Protein AF-A0A5C6MBE2-F1 (afdb_monomer_lite)

Sequence (149 aa):
MLSLDLDFQGAISGGGPDAGETFELPTHETDAELETGLETGSETAASSSEGHAPMNDALGSQEQWRTFARVAVPLVLVFAMQFALTMLGGIVLSHRLFGPIERIEIFVNELLHGRPKRKLSLREGDRFMQLATSLNTLAARLESQERNP

Organism: NCBI:txid1653850

Structure (mmCIF, N/CA/C/O backbone):
data_AF-A0A5C6MBE2-F1
#
_entry.id   AF-A0A5C6MBE2-F1
#
loop_
_atom_site.group_PDB
_atom_site.id
_atom_site.type_symbol
_atom_site.label_atom_id
_atom_site.label_alt_id
_atom_site.label_comp_id
_atom_site.label_asym_id
_atom_site.label_entity_id
_atom_site.label_seq_id
_atom_site.pdbx_PDB_ins_code
_atom_site.Cartn_x
_atom_site.Cartn_y
_atom_site.Cartn_z
_atom_site.occupancy
_atom_site.B_iso_or_equiv
_atom_site.auth_seq_id
_atom_site.auth_comp_id
_atom_site.auth_asym_id
_atom_site.auth_atom_id
_atom_site.pdbx_PDB_model_num
ATOM 1 N N . MET A 1 1 ? -0.488 25.272 -4.382 1.00 50.28 1 MET A N 1
ATOM 2 C CA . MET A 1 1 ? 0.925 24.922 -4.133 1.00 50.28 1 MET A CA 1
ATOM 3 C C . MET A 1 1 ? 1.045 24.598 -2.657 1.00 50.28 1 MET A C 1
ATOM 5 O O . MET A 1 1 ? 1.127 25.509 -1.849 1.00 50.28 1 MET A O 1
ATOM 9 N N . LEU A 1 2 ? 0.881 23.321 -2.313 1.00 51.66 2 LEU A N 1
ATOM 10 C CA . LEU A 1 2 ? 1.000 22.805 -0.951 1.00 51.66 2 LEU A CA 1
ATOM 11 C C . LEU A 1 2 ? 2.384 22.164 -0.851 1.00 51.66 2 LEU A C 1
ATOM 13 O O . LEU A 1 2 ? 2.625 21.147 -1.496 1.00 51.66 2 LEU A O 1
ATOM 17 N N . SER A 1 3 ? 3.288 22.801 -0.112 1.00 57.81 3 SER A N 1
ATOM 18 C CA . SER A 1 3 ? 4.574 22.217 0.260 1.00 57.81 3 SER A CA 1
ATOM 19 C C . SER A 1 3 ? 4.327 21.249 1.414 1.00 57.81 3 SER A C 1
ATOM 21 O O . SER A 1 3 ? 3.936 21.668 2.500 1.00 57.81 3 SER A O 1
ATOM 23 N N . LEU A 1 4 ? 4.482 19.954 1.153 1.00 52.47 4 LEU A N 1
ATOM 24 C CA . LEU A 1 4 ? 4.535 18.917 2.179 1.00 52.47 4 LEU A CA 1
ATOM 25 C C . LEU A 1 4 ? 6.004 18.741 2.574 1.00 52.47 4 LEU A C 1
ATOM 27 O O . LEU A 1 4 ? 6.742 18.022 1.905 1.00 52.47 4 LEU A O 1
ATOM 31 N N . ASP A 1 5 ? 6.411 19.424 3.643 1.00 58.75 5 ASP A N 1
ATOM 32 C CA . ASP A 1 5 ? 7.596 19.063 4.421 1.00 58.75 5 ASP A CA 1
ATOM 33 C C . ASP A 1 5 ? 7.270 17.779 5.194 1.00 58.75 5 ASP A C 1
ATOM 35 O O . ASP A 1 5 ? 6.527 17.788 6.176 1.00 58.75 5 ASP A O 1
ATOM 39 N N . LEU A 1 6 ? 7.772 16.648 4.701 1.00 53.06 6 LEU A N 1
ATOM 40 C CA . LEU A 1 6 ? 7.785 15.383 5.430 1.00 53.06 6 LEU A CA 1
ATOM 41 C C . LEU A 1 6 ? 9.168 15.224 6.055 1.00 53.06 6 LEU A C 1
ATOM 43 O O . LEU A 1 6 ? 10.077 14.642 5.466 1.00 53.06 6 LEU A O 1
ATOM 47 N N . ASP A 1 7 ? 9.299 15.764 7.262 1.00 57.44 7 ASP A N 1
ATOM 48 C CA . ASP A 1 7 ? 10.461 15.589 8.125 1.00 57.44 7 ASP A CA 1
ATOM 49 C C . ASP A 1 7 ? 10.410 14.174 8.731 1.00 57.44 7 ASP A C 1
ATOM 51 O O . ASP A 1 7 ? 9.856 13.926 9.802 1.00 57.44 7 ASP A O 1
ATOM 55 N N . PHE A 1 8 ? 10.904 13.192 7.973 1.00 54.66 8 PHE A N 1
ATOM 56 C CA . PHE A 1 8 ? 10.987 11.793 8.397 1.00 54.66 8 PHE A CA 1
ATOM 57 C C . PHE A 1 8 ? 12.302 11.563 9.152 1.00 54.66 8 PHE A C 1
ATOM 59 O O . PHE A 1 8 ? 13.194 10.843 8.701 1.00 54.66 8 PHE A O 1
ATOM 66 N N . GLN A 1 9 ? 12.439 12.220 10.302 1.00 54.88 9 GLN A N 1
ATOM 67 C CA . GLN A 1 9 ? 13.564 12.041 11.213 1.00 54.88 9 GLN A CA 1
ATOM 68 C C . GLN A 1 9 ? 13.097 11.320 12.482 1.00 54.88 9 GLN A C 1
ATOM 70 O O . GLN A 1 9 ? 12.493 11.907 13.372 1.00 54.88 9 GLN A O 1
ATOM 75 N N . GLY A 1 10 ? 13.426 10.028 12.565 1.00 56.25 10 GLY A N 1
ATOM 76 C CA . GLY A 1 10 ? 13.541 9.313 13.836 1.00 56.25 10 GLY A CA 1
ATOM 77 C C . GLY A 1 10 ? 12.473 8.259 14.118 1.00 56.25 10 GLY A C 1
ATOM 78 O O . GLY A 1 10 ? 11.432 8.571 14.677 1.00 56.25 10 GLY A O 1
ATOM 79 N N . ALA A 1 11 ? 12.793 6.994 13.819 1.00 52.06 11 ALA A N 1
ATOM 80 C CA . ALA A 1 11 ? 12.596 5.850 14.724 1.00 52.06 11 ALA A CA 1
ATOM 81 C C . ALA A 1 11 ? 12.967 4.530 14.019 1.00 52.06 11 ALA A C 1
ATOM 83 O O . ALA A 1 11 ? 12.105 3.731 13.669 1.00 52.06 11 ALA A O 1
ATOM 84 N N . ILE A 1 12 ? 14.265 4.270 13.840 1.00 55.41 12 ILE A N 1
ATOM 85 C CA . ILE A 1 12 ? 14.759 2.887 13.786 1.00 55.41 12 ILE A CA 1
ATOM 86 C C . ILE A 1 12 ? 15.786 2.768 14.906 1.00 55.41 12 ILE A C 1
ATOM 88 O O . ILE A 1 12 ? 16.975 3.005 14.725 1.00 55.41 12 ILE A O 1
ATOM 92 N N . SER A 1 13 ? 15.274 2.494 16.104 1.00 56.88 13 SER A N 1
ATOM 93 C CA . SER A 1 13 ? 16.063 2.130 17.273 1.00 56.88 13 SER A CA 1
ATOM 94 C C . SER A 1 13 ? 15.687 0.707 17.663 1.00 56.88 13 SER A C 1
ATOM 96 O O . SER A 1 13 ? 14.527 0.441 17.965 1.00 56.88 13 SER A O 1
ATOM 98 N N . GLY A 1 14 ? 16.683 -0.180 17.660 1.00 57.28 14 GLY A N 1
ATOM 99 C CA . GLY A 1 14 ? 16.691 -1.393 18.478 1.00 57.28 14 GLY A CA 1
ATOM 100 C C . GLY A 1 14 ? 16.126 -2.657 17.833 1.00 57.28 14 GLY A C 1
ATOM 101 O O . GLY A 1 14 ? 14.964 -2.995 18.023 1.00 57.28 14 GLY A O 1
ATOM 102 N N . GLY A 1 15 ? 16.994 -3.418 17.169 1.00 54.09 15 GLY A N 1
ATOM 103 C CA . GLY A 1 15 ? 16.727 -4.800 16.771 1.00 54.09 15 GLY A CA 1
ATOM 104 C C . GLY A 1 15 ? 17.963 -5.410 16.126 1.00 54.09 15 GLY A C 1
ATOM 105 O O . GLY A 1 15 ? 18.048 -5.469 14.905 1.00 54.09 15 GLY A O 1
ATOM 106 N N . GLY A 1 16 ? 18.960 -5.750 16.946 1.00 54.81 16 GLY A N 1
ATOM 107 C CA . GLY A 1 16 ? 20.219 -6.328 16.481 1.00 54.81 16 GLY A CA 1
ATOM 108 C C . GLY A 1 16 ? 20.004 -7.681 15.793 1.00 54.81 16 GLY A C 1
ATOM 109 O O . GLY A 1 16 ? 19.248 -8.498 16.318 1.00 54.81 16 GLY A O 1
ATOM 110 N N . PRO A 1 17 ? 20.647 -7.938 14.643 1.00 56.16 17 PRO A N 1
ATOM 111 C CA . PRO A 1 17 ? 20.758 -9.286 14.123 1.00 56.16 17 PRO A CA 1
ATOM 112 C C . PRO A 1 17 ? 21.798 -10.060 14.937 1.00 56.16 17 PRO A C 1
ATOM 114 O O . PRO A 1 17 ? 22.925 -9.600 15.140 1.00 56.16 17 PRO A O 1
ATOM 117 N N . ASP A 1 18 ? 21.366 -11.225 15.412 1.00 56.31 18 ASP A N 1
ATOM 118 C CA . ASP A 1 18 ? 22.197 -12.270 15.989 1.00 56.31 18 ASP A CA 1
ATOM 119 C C . ASP A 1 18 ? 23.460 -12.497 15.156 1.00 56.31 18 ASP A C 1
ATOM 121 O O . ASP A 1 18 ? 23.437 -12.624 13.930 1.00 56.31 18 ASP A O 1
ATOM 125 N N . ALA A 1 19 ? 24.575 -12.548 15.872 1.00 58.78 19 ALA A N 1
ATOM 126 C CA . ALA A 1 19 ? 25.858 -12.958 15.354 1.00 58.78 19 ALA A CA 1
ATOM 127 C C . ALA A 1 19 ? 25.804 -14.440 14.968 1.00 58.78 19 ALA A C 1
ATOM 129 O O . ALA A 1 19 ? 25.499 -15.281 15.812 1.00 58.78 19 ALA A O 1
ATOM 130 N N . GLY A 1 20 ? 26.182 -14.768 13.730 1.00 59.50 20 GLY A N 1
ATOM 131 C CA . GLY A 1 20 ? 26.598 -16.135 13.423 1.00 59.50 20 GLY A CA 1
ATOM 132 C C . GLY A 1 20 ? 26.279 -16.682 12.041 1.00 59.50 20 GLY A C 1
ATOM 133 O O . GLY A 1 20 ? 25.941 -17.852 11.955 1.00 59.50 20 GLY A O 1
ATOM 134 N N . GLU A 1 21 ? 26.446 -15.914 10.965 1.00 53.91 21 GLU A N 1
ATOM 135 C CA . GLU A 1 21 ? 26.734 -16.525 9.663 1.00 53.91 21 GLU A CA 1
ATOM 136 C C . GLU A 1 21 ? 28.031 -15.928 9.118 1.00 53.91 21 GLU A C 1
ATOM 138 O O . GLU A 1 21 ? 28.107 -14.781 8.678 1.00 53.91 21 GLU A O 1
ATOM 143 N N . THR A 1 22 ? 29.097 -16.714 9.246 1.00 61.69 22 THR A N 1
ATOM 144 C CA . THR A 1 22 ? 30.402 -16.475 8.636 1.00 61.69 22 THR A CA 1
ATOM 145 C C . THR A 1 22 ? 30.242 -16.516 7.121 1.00 61.69 22 THR A C 1
ATOM 147 O O . THR A 1 22 ? 30.188 -17.584 6.518 1.00 61.69 22 THR A O 1
ATOM 150 N N . PHE A 1 23 ? 30.132 -15.338 6.514 1.00 63.78 23 PHE A N 1
ATOM 151 C CA . PHE A 1 23 ? 30.203 -15.162 5.072 1.00 63.78 23 PHE A CA 1
ATOM 152 C C . PHE A 1 23 ? 31.663 -15.339 4.636 1.00 63.78 23 PHE A C 1
ATOM 154 O O . PHE A 1 23 ? 32.487 -14.438 4.803 1.00 63.78 23 PHE A O 1
ATOM 161 N N . GLU A 1 24 ? 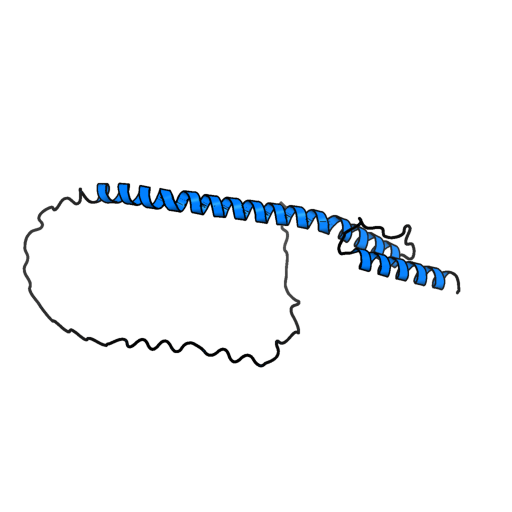31.999 -16.526 4.132 1.00 56.84 24 GLU A N 1
ATOM 162 C CA . GLU A 1 24 ? 33.280 -16.778 3.475 1.00 56.84 24 GLU A CA 1
ATOM 163 C C . GLU A 1 24 ? 33.325 -15.996 2.157 1.00 56.84 24 GLU A C 1
ATOM 165 O O . GLU A 1 24 ? 32.568 -16.247 1.219 1.00 56.84 24 GLU A O 1
ATOM 170 N N . LEU A 1 25 ? 34.206 -14.997 2.113 1.00 66.31 25 LEU A N 1
ATOM 171 C CA . LEU A 1 25 ? 34.506 -14.235 0.909 1.00 66.31 25 LEU A CA 1
ATOM 172 C C . LEU A 1 25 ? 35.201 -15.147 -0.116 1.00 66.31 25 LEU A C 1
ATOM 174 O O . LEU A 1 25 ? 36.182 -15.802 0.239 1.00 66.31 25 LEU A O 1
ATOM 178 N N . PRO A 1 26 ? 34.781 -15.152 -1.394 1.00 62.50 26 PRO A N 1
ATOM 179 C CA . PRO A 1 26 ? 35.577 -15.753 -2.451 1.00 62.50 26 PRO A CA 1
ATOM 180 C C . PRO A 1 26 ? 36.865 -14.940 -2.627 1.00 62.50 26 PRO A C 1
ATOM 182 O O . PRO A 1 26 ? 36.852 -13.809 -3.116 1.00 62.50 26 PRO A O 1
ATOM 185 N N . THR A 1 27 ? 37.988 -15.524 -2.215 1.00 59.06 27 THR A N 1
ATOM 186 C CA . THR A 1 27 ? 39.337 -15.063 -2.547 1.00 59.06 27 THR A CA 1
ATOM 187 C C . THR A 1 27 ? 39.567 -15.300 -4.034 1.00 59.06 27 THR A C 1
ATOM 189 O O . THR A 1 27 ? 40.031 -16.363 -4.441 1.00 59.06 27 THR A O 1
ATOM 192 N N . HIS A 1 28 ? 39.188 -14.329 -4.862 1.00 56.66 28 HIS A N 1
ATOM 193 C CA . HIS A 1 28 ? 39.591 -14.328 -6.260 1.00 56.66 28 HIS A CA 1
ATOM 194 C C . HIS A 1 28 ? 41.032 -13.816 -6.329 1.00 56.66 28 HIS A C 1
ATOM 196 O O . HIS A 1 28 ? 41.291 -12.614 -6.321 1.00 56.66 28 HIS A O 1
ATOM 202 N N . GLU A 1 29 ? 41.961 -14.766 -6.335 1.00 54.31 29 GLU A N 1
ATOM 203 C CA . GLU A 1 29 ? 43.320 -14.607 -6.842 1.00 54.31 29 GLU A CA 1
ATOM 204 C C . GLU A 1 29 ? 43.209 -14.027 -8.261 1.00 54.31 29 GLU A C 1
ATOM 206 O O . GLU A 1 29 ? 42.666 -14.647 -9.177 1.00 54.31 29 GLU A O 1
ATOM 211 N N . THR A 1 30 ? 43.614 -12.774 -8.429 1.00 59.84 30 THR A N 1
ATOM 212 C CA . THR A 1 30 ? 43.946 -12.221 -9.740 1.00 59.84 30 THR A CA 1
ATOM 213 C C . THR A 1 30 ? 45.422 -11.904 -9.702 1.00 59.84 30 THR A C 1
ATOM 215 O O . THR A 1 30 ? 45.827 -10.849 -9.211 1.00 59.84 30 THR A O 1
ATOM 218 N N . ASP A 1 31 ? 46.198 -12.855 -10.207 1.00 55.53 31 ASP A N 1
ATOM 219 C CA . ASP A 1 31 ? 47.562 -12.655 -10.658 1.00 55.53 31 ASP A CA 1
ATOM 220 C C . ASP A 1 31 ? 47.552 -11.581 -11.748 1.00 55.53 31 ASP A C 1
ATOM 222 O O . ASP A 1 31 ? 47.183 -11.817 -12.898 1.00 55.53 31 ASP A O 1
ATOM 226 N N . ALA A 1 32 ? 47.901 -10.357 -11.362 1.00 58.91 32 ALA A N 1
ATOM 227 C CA . ALA A 1 32 ? 48.259 -9.310 -12.300 1.00 58.91 32 ALA A CA 1
ATOM 228 C C . ALA A 1 32 ? 49.764 -9.422 -12.547 1.00 58.91 32 ALA A C 1
ATOM 230 O O . ALA A 1 32 ? 50.578 -8.854 -11.814 1.00 58.91 32 ALA A O 1
ATOM 231 N N . GLU A 1 33 ? 50.114 -10.206 -13.567 1.00 57.72 33 GLU A N 1
ATOM 232 C CA . GLU A 1 33 ? 51.451 -10.233 -14.143 1.00 57.72 33 GLU A CA 1
ATOM 233 C C . GLU A 1 33 ? 51.860 -8.823 -14.578 1.00 57.72 33 GLU A C 1
ATOM 235 O O . GLU A 1 33 ? 51.185 -8.115 -15.328 1.00 57.72 33 GLU A O 1
ATOM 240 N N . LEU A 1 34 ? 52.993 -8.420 -14.022 1.00 59.31 34 LEU A N 1
ATOM 241 C CA . LEU A 1 34 ? 53.629 -7.129 -14.153 1.00 59.31 34 LEU A CA 1
ATOM 242 C C . LEU A 1 34 ? 54.610 -7.223 -15.331 1.00 59.31 34 LEU A C 1
ATOM 244 O O . LEU A 1 34 ? 55.807 -7.400 -15.126 1.00 59.31 34 LEU A O 1
ATOM 248 N N . GLU A 1 35 ? 54.121 -7.140 -16.571 1.00 58.00 35 GLU A N 1
ATOM 249 C CA . GLU A 1 35 ? 55.000 -7.015 -17.742 1.00 58.00 35 GLU A CA 1
ATOM 250 C C . GLU A 1 35 ? 55.328 -5.543 -18.015 1.00 58.00 35 GLU A C 1
ATOM 252 O O . GLU A 1 35 ? 54.641 -4.807 -18.725 1.00 58.00 35 GLU A O 1
ATOM 257 N N . THR A 1 36 ? 56.434 -5.104 -17.419 1.00 58.41 36 THR A N 1
ATOM 258 C CA . THR A 1 36 ? 57.161 -3.890 -17.791 1.00 58.41 36 THR A CA 1
ATOM 259 C C . THR A 1 36 ? 57.882 -4.101 -19.124 1.00 58.41 36 THR A C 1
ATOM 261 O O . THR A 1 36 ? 59.048 -4.491 -19.150 1.00 58.41 36 THR A O 1
ATOM 264 N N . GLY A 1 37 ? 57.194 -3.827 -20.231 1.00 52.88 37 GLY A N 1
ATOM 265 C CA . GLY A 1 37 ? 57.779 -3.711 -21.569 1.00 52.88 37 GLY A CA 1
ATOM 266 C C . GLY A 1 37 ? 58.157 -2.264 -21.877 1.00 52.88 37 GLY A C 1
ATOM 267 O O . GLY A 1 37 ? 57.368 -1.507 -22.436 1.00 52.88 37 GLY A O 1
ATOM 268 N N . LEU A 1 38 ? 59.359 -1.871 -21.461 1.00 58.59 38 LEU A N 1
ATOM 269 C CA . LEU A 1 38 ? 59.974 -0.574 -21.729 1.00 58.59 38 LEU A CA 1
ATOM 270 C C . LEU A 1 38 ? 60.646 -0.611 -23.114 1.00 58.59 38 LEU A C 1
ATOM 272 O O . LEU A 1 38 ? 61.822 -0.945 -23.209 1.00 58.59 38 LEU A O 1
ATOM 276 N N . GLU A 1 39 ? 59.928 -0.263 -24.184 1.00 55.12 39 GLU A N 1
ATOM 277 C CA . GLU A 1 39 ? 60.549 0.004 -25.490 1.00 55.12 39 GLU A CA 1
ATOM 278 C C . GLU A 1 39 ? 60.515 1.499 -25.809 1.00 55.12 39 GLU A C 1
ATOM 280 O O . GLU A 1 39 ? 59.553 2.078 -26.313 1.00 55.12 39 GLU A O 1
ATOM 285 N N . THR A 1 40 ? 61.634 2.135 -25.477 1.00 55.50 40 THR A N 1
ATOM 286 C CA . THR A 1 40 ? 62.063 3.426 -25.999 1.00 55.50 40 THR A CA 1
ATOM 287 C C . THR A 1 40 ? 62.431 3.276 -27.474 1.00 55.50 40 THR A C 1
ATOM 289 O O . THR A 1 40 ? 63.548 2.880 -27.798 1.00 55.50 40 THR A O 1
ATOM 292 N N . GLY A 1 41 ? 61.501 3.616 -28.361 1.00 52.91 41 GLY A N 1
ATOM 293 C CA . GLY A 1 41 ? 61.738 3.762 -29.796 1.00 52.91 41 GLY A CA 1
ATOM 294 C C . GLY A 1 41 ? 61.510 5.204 -30.223 1.00 52.91 41 GLY A C 1
ATOM 295 O O . GLY A 1 41 ? 60.412 5.574 -30.630 1.00 52.91 41 GLY A O 1
ATOM 296 N N . SER A 1 42 ? 62.539 6.041 -30.089 1.00 59.88 42 SER A N 1
ATOM 297 C CA . SER A 1 42 ? 62.583 7.342 -30.745 1.00 59.88 42 SER A CA 1
ATOM 298 C C . SER A 1 42 ? 62.729 7.132 -32.248 1.00 59.88 42 SER A C 1
ATOM 300 O O . SER A 1 42 ? 63.793 6.705 -32.678 1.00 59.88 42 SER A O 1
ATOM 302 N N . GLU A 1 43 ? 61.735 7.495 -33.050 1.00 54.72 43 GLU A N 1
ATOM 303 C CA . GLU A 1 43 ? 61.973 7.803 -34.460 1.00 54.72 43 GLU A CA 1
ATOM 304 C C . GLU A 1 43 ? 61.118 8.990 -34.902 1.00 54.72 43 GLU A C 1
ATOM 306 O O . GLU A 1 43 ? 59.944 8.921 -35.253 1.00 54.72 43 GLU A O 1
ATOM 311 N N . THR A 1 44 ? 61.786 10.132 -34.828 1.00 58.19 44 THR A N 1
ATOM 312 C CA . THR A 1 44 ? 61.531 11.357 -35.564 1.00 58.19 44 THR A CA 1
ATOM 313 C C . THR A 1 44 ? 61.459 11.042 -37.060 1.00 58.19 44 THR A C 1
ATOM 315 O O . THR A 1 44 ? 62.485 10.838 -37.701 1.00 58.19 44 THR A O 1
ATOM 318 N N . ALA A 1 45 ? 60.264 11.062 -37.642 1.00 51.03 45 ALA A N 1
ATOM 319 C CA . ALA A 1 45 ? 60.101 11.215 -39.082 1.00 51.03 45 ALA A CA 1
ATOM 320 C C . ALA A 1 45 ? 58.843 12.035 -39.367 1.00 51.03 45 ALA A C 1
ATOM 322 O O . ALA A 1 45 ? 57.714 11.553 -39.335 1.00 51.03 45 ALA A O 1
ATOM 323 N N . ALA A 1 46 ? 59.069 13.318 -39.635 1.00 62.72 46 ALA A N 1
ATOM 324 C CA . ALA A 1 46 ? 58.118 14.166 -40.320 1.00 62.72 46 ALA A CA 1
ATOM 325 C C . ALA A 1 46 ? 57.773 13.528 -41.674 1.00 62.72 46 ALA A C 1
ATOM 327 O O . ALA A 1 46 ? 58.651 13.380 -42.520 1.00 62.72 46 ALA A O 1
ATOM 328 N N . SER A 1 47 ? 56.510 13.167 -41.894 1.00 52.78 47 SER A N 1
ATOM 329 C CA . SER A 1 47 ? 56.011 12.895 -43.238 1.00 52.78 47 SER A CA 1
ATOM 330 C C . SER A 1 47 ? 54.496 13.053 -43.300 1.00 52.78 47 SER A C 1
ATOM 332 O O . SER A 1 47 ? 53.757 12.400 -42.573 1.00 52.78 47 SER A O 1
ATOM 334 N N . SER A 1 48 ? 54.084 13.950 -44.189 1.00 53.06 48 SER A N 1
ATOM 335 C CA . SER A 1 48 ? 52.790 13.998 -44.863 1.00 53.06 48 SER A CA 1
ATOM 336 C C . SER A 1 48 ? 51.519 13.945 -44.018 1.00 53.06 48 SER A C 1
ATOM 338 O O . SER A 1 48 ? 50.888 12.916 -43.806 1.00 53.06 48 SER A O 1
ATOM 340 N N . SER A 1 49 ? 51.048 15.156 -43.725 1.00 59.69 49 SER A N 1
ATOM 341 C CA . SER A 1 49 ? 49.635 15.535 -43.794 1.00 59.69 49 SER A CA 1
ATOM 342 C C . SER A 1 49 ? 49.034 15.163 -45.167 1.00 59.69 49 SER A C 1
ATOM 344 O O . SER A 1 49 ? 48.816 16.027 -46.017 1.00 59.69 49 SER A O 1
ATOM 346 N N . GLU A 1 50 ? 48.764 13.881 -45.400 1.00 54.97 50 GLU A N 1
ATOM 347 C CA . GLU A 1 50 ? 47.806 13.447 -46.415 1.00 54.97 50 GLU A CA 1
ATOM 348 C C . GLU A 1 50 ? 46.407 13.538 -45.810 1.00 54.97 50 GLU A C 1
ATOM 350 O O . GLU A 1 50 ? 46.105 12.935 -44.781 1.00 54.97 50 GLU A O 1
ATOM 355 N N . GLY A 1 51 ? 45.562 14.358 -46.436 1.00 59.25 51 GLY A N 1
ATOM 356 C CA . GLY A 1 51 ? 44.158 14.525 -46.088 1.00 59.25 51 GLY A CA 1
ATOM 357 C C . GLY A 1 51 ? 43.399 13.219 -46.284 1.00 59.25 51 GLY A C 1
ATOM 358 O O . GLY A 1 51 ? 42.766 13.004 -47.315 1.00 59.25 51 GLY A O 1
ATOM 359 N N . HIS A 1 52 ? 43.456 12.348 -45.285 1.00 60.69 52 HIS A N 1
ATOM 360 C CA . HIS A 1 52 ? 42.633 11.158 -45.221 1.00 60.69 52 HIS A CA 1
ATOM 361 C C . HIS A 1 52 ? 41.236 11.604 -44.789 1.00 60.69 52 HIS A C 1
ATOM 363 O O . HIS A 1 52 ? 40.986 11.856 -43.614 1.00 60.69 52 HIS A O 1
ATOM 369 N N . ALA A 1 53 ? 40.338 11.796 -45.755 1.00 61.00 53 ALA A N 1
ATOM 370 C CA . ALA A 1 53 ? 38.950 12.138 -45.476 1.00 61.00 53 ALA A CA 1
ATOM 371 C C . ALA A 1 53 ? 38.300 11.016 -44.634 1.00 61.00 53 ALA A C 1
ATOM 373 O O . ALA A 1 53 ? 38.182 9.896 -45.139 1.00 61.00 53 ALA A O 1
ATOM 374 N N . PRO A 1 54 ? 37.860 11.278 -43.386 1.00 65.56 54 PRO A N 1
ATOM 375 C CA . PRO A 1 54 ? 37.125 10.301 -42.592 1.00 65.56 54 PRO A CA 1
ATOM 376 C C . PRO A 1 54 ? 35.664 10.320 -43.053 1.00 65.56 54 PRO A C 1
ATOM 378 O O . PRO A 1 54 ? 34.834 11.024 -42.481 1.00 65.56 54 PRO A O 1
ATOM 381 N N . MET A 1 55 ? 35.342 9.639 -44.156 1.00 58.53 55 MET A N 1
ATOM 382 C CA . MET A 1 55 ? 34.009 9.756 -44.778 1.00 58.53 55 MET A CA 1
ATOM 383 C C . MET A 1 55 ? 33.283 8.418 -44.980 1.00 58.53 55 MET A C 1
ATOM 385 O O . MET A 1 55 ? 32.258 8.358 -45.653 1.00 58.53 55 MET A O 1
ATOM 389 N N . ASN A 1 56 ? 33.770 7.348 -44.351 1.00 65.12 56 ASN A N 1
ATOM 390 C CA . ASN A 1 56 ? 33.270 5.980 -44.508 1.00 65.12 56 ASN A CA 1
ATOM 391 C C . ASN A 1 56 ? 32.747 5.365 -43.192 1.00 65.12 56 ASN A C 1
ATOM 393 O O . ASN A 1 56 ? 31.951 4.428 -43.242 1.00 65.12 56 ASN A O 1
ATOM 397 N N . ASP A 1 57 ? 33.081 5.929 -42.027 1.00 66.69 57 ASP A N 1
ATOM 398 C CA . ASP A 1 57 ? 32.680 5.379 -40.716 1.00 66.69 57 ASP A CA 1
ATOM 399 C C . ASP A 1 57 ? 31.201 5.632 -40.366 1.00 66.69 57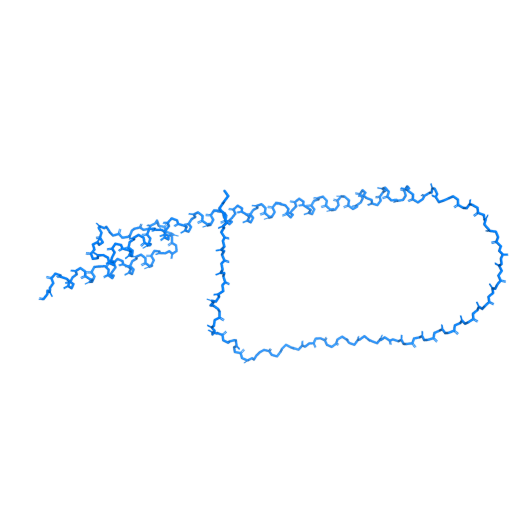 ASP A C 1
ATOM 401 O O . ASP A 1 57 ? 30.614 4.955 -39.519 1.00 66.69 57 ASP A O 1
ATOM 405 N N . ALA A 1 58 ? 30.549 6.566 -41.063 1.00 63.75 58 ALA A N 1
ATOM 406 C CA . ALA A 1 58 ? 29.146 6.908 -40.829 1.00 63.75 58 ALA A CA 1
ATOM 407 C C . ALA A 1 58 ? 28.166 5.790 -41.243 1.00 63.75 58 ALA A C 1
ATOM 409 O O . ALA A 1 58 ? 27.084 5.674 -40.665 1.00 63.75 58 ALA A O 1
ATOM 410 N N . LEU A 1 59 ? 28.536 4.940 -42.210 1.00 62.34 59 LEU A N 1
ATOM 411 C CA . LEU A 1 59 ? 27.669 3.857 -42.698 1.00 62.34 59 LEU A CA 1
ATOM 412 C C . LEU A 1 59 ? 27.678 2.635 -41.765 1.00 62.34 59 LEU A C 1
ATOM 414 O O . LEU A 1 59 ? 26.645 1.987 -41.601 1.00 62.34 59 LEU A O 1
ATOM 418 N N . GLY A 1 60 ? 28.801 2.361 -41.090 1.00 68.94 60 GLY A N 1
ATOM 419 C CA . GLY A 1 60 ? 28.905 1.275 -40.106 1.00 68.94 60 GLY A CA 1
ATOM 420 C C . GLY A 1 60 ? 28.065 1.518 -38.847 1.00 68.94 60 GLY A C 1
ATOM 421 O O . GLY A 1 60 ? 27.516 0.578 -38.273 1.00 68.94 60 GLY A O 1
ATOM 422 N N . SER A 1 61 ? 27.889 2.785 -38.457 1.00 73.94 61 SER A N 1
ATOM 423 C CA . SER A 1 61 ? 27.067 3.164 -37.302 1.00 73.94 61 SER A CA 1
ATOM 424 C C . SER A 1 61 ? 25.583 2.821 -37.499 1.00 73.94 61 SER A C 1
ATOM 426 O O . SER A 1 61 ? 24.919 2.374 -36.563 1.00 73.94 61 SER A O 1
ATOM 428 N N . GLN A 1 62 ? 25.043 2.967 -38.714 1.00 79.69 62 GLN A N 1
ATOM 429 C CA . GLN A 1 62 ? 23.597 2.852 -38.931 1.00 79.69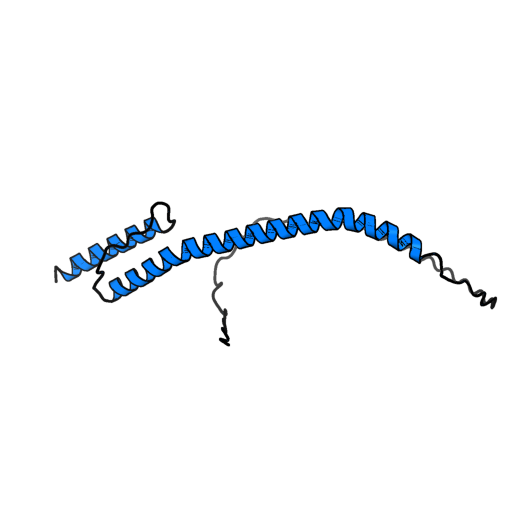 62 GLN A CA 1
ATOM 430 C C . GLN A 1 62 ? 23.064 1.417 -38.755 1.00 79.69 62 GLN A C 1
ATOM 432 O O . GLN A 1 62 ? 21.996 1.221 -38.171 1.00 79.69 62 GLN A O 1
ATOM 437 N N . GLU A 1 63 ? 23.811 0.405 -39.202 1.00 84.38 63 GLU A N 1
ATOM 438 C CA . GLU A 1 63 ? 23.421 -1.007 -39.056 1.00 84.38 63 GLU A CA 1
ATOM 439 C C . GLU A 1 63 ? 23.551 -1.503 -37.602 1.00 84.38 63 GLU A C 1
ATOM 441 O O . GLU A 1 63 ? 22.743 -2.318 -37.137 1.00 84.38 63 GLU A O 1
ATOM 446 N N . GLN A 1 64 ? 24.493 -0.942 -36.834 1.00 86.56 64 GLN A N 1
ATOM 447 C CA . GLN A 1 64 ? 24.622 -1.227 -35.402 1.00 86.56 64 GLN A CA 1
ATOM 448 C C . GLN A 1 64 ? 23.378 -0.761 -34.631 1.00 86.56 64 GLN A C 1
ATOM 450 O O . GLN A 1 64 ? 22.794 -1.544 -33.874 1.00 86.56 64 GLN A O 1
ATOM 455 N N . TRP A 1 65 ? 22.893 0.460 -34.886 1.00 87.12 65 TRP A N 1
ATOM 456 C CA . TRP A 1 65 ? 21.699 1.001 -34.218 1.00 87.12 65 TRP A CA 1
ATOM 457 C C . TRP A 1 65 ? 20.444 0.155 -34.430 1.00 87.12 65 TRP A C 1
ATOM 459 O O . TRP A 1 65 ? 19.637 0.014 -33.512 1.00 87.12 65 TRP A O 1
ATOM 469 N N . ARG A 1 66 ? 20.274 -0.454 -35.607 1.00 89.75 66 ARG A N 1
ATOM 470 C CA . ARG A 1 66 ? 19.113 -1.315 -35.897 1.00 89.75 66 ARG A CA 1
ATOM 471 C C . ARG A 1 66 ? 19.139 -2.590 -35.064 1.00 89.75 66 ARG A C 1
ATOM 473 O O . ARG A 1 66 ? 18.096 -3.028 -34.579 1.00 89.75 66 ARG A O 1
ATOM 480 N N . THR A 1 67 ? 20.322 -3.170 -34.883 1.00 89.44 67 THR A N 1
ATOM 481 C CA . THR A 1 67 ? 20.503 -4.380 -34.073 1.00 89.44 67 THR A CA 1
ATOM 482 C C . THR A 1 67 ? 20.268 -4.080 -32.595 1.00 89.44 67 THR A C 1
ATOM 484 O O . THR A 1 67 ? 19.508 -4.801 -31.947 1.00 89.44 67 THR A O 1
ATOM 487 N N . PHE A 1 68 ? 20.801 -2.961 -32.091 1.00 92.12 68 PHE A N 1
ATOM 488 C CA . PHE A 1 68 ? 20.504 -2.493 -30.735 1.00 92.12 68 PHE A CA 1
ATOM 489 C C . PHE A 1 68 ? 19.013 -2.217 -30.539 1.00 92.12 68 PHE A C 1
ATOM 491 O O . PHE A 1 68 ? 18.427 -2.705 -29.577 1.00 92.12 68 PHE A O 1
ATOM 498 N N . ALA A 1 69 ? 18.369 -1.508 -31.470 1.00 94.50 69 ALA A N 1
ATOM 499 C CA . ALA A 1 69 ? 16.948 -1.182 -31.377 1.00 94.50 69 ALA A CA 1
ATOM 500 C C . ALA A 1 69 ? 16.060 -2.435 -31.314 1.00 94.50 69 ALA A C 1
ATOM 502 O O . ALA A 1 69 ? 15.117 -2.469 -30.527 1.00 94.50 69 ALA A O 1
ATOM 503 N N . ARG A 1 70 ? 16.372 -3.496 -32.073 1.00 95.62 70 ARG A N 1
ATOM 504 C CA . ARG A 1 70 ? 15.597 -4.752 -32.039 1.00 95.62 70 ARG A CA 1
ATOM 505 C C . ARG A 1 70 ? 15.558 -5.409 -30.662 1.00 95.62 70 ARG A C 1
ATOM 507 O O . ARG A 1 70 ? 14.562 -6.052 -30.352 1.00 95.62 70 ARG A O 1
ATOM 514 N N . VAL A 1 71 ? 16.610 -5.262 -29.859 1.00 96.12 71 VAL A N 1
ATOM 515 C CA . VAL A 1 71 ? 16.689 -5.848 -28.510 1.00 96.12 71 VAL A CA 1
ATOM 516 C C . VAL A 1 71 ? 16.247 -4.844 -27.446 1.00 96.12 71 VAL A C 1
ATOM 518 O O . VAL A 1 71 ? 15.511 -5.194 -26.526 1.00 96.12 71 VAL A O 1
ATOM 521 N N . ALA A 1 72 ? 16.637 -3.579 -27.591 1.00 96.06 72 ALA A N 1
ATOM 522 C CA . ALA A 1 72 ? 16.308 -2.527 -26.639 1.00 96.06 72 ALA A CA 1
ATOM 523 C C . ALA A 1 72 ? 14.800 -2.244 -26.593 1.00 96.06 72 ALA A C 1
ATOM 525 O O . ALA A 1 72 ? 14.246 -2.101 -25.507 1.00 96.06 72 ALA A O 1
ATOM 526 N N . VAL A 1 73 ? 14.118 -2.213 -27.743 1.00 97.19 73 VAL A N 1
ATOM 527 C CA . VAL A 1 73 ? 12.674 -1.932 -27.811 1.00 97.19 73 VAL A CA 1
ATOM 528 C C . VAL A 1 73 ? 11.833 -2.932 -27.004 1.00 97.19 73 VAL A C 1
ATOM 530 O O . VAL A 1 73 ? 11.085 -2.474 -26.139 1.00 97.19 73 VAL A O 1
ATOM 533 N N . PRO A 1 74 ? 11.917 -4.264 -27.211 1.00 98.00 74 PRO A N 1
ATOM 534 C CA . PRO A 1 74 ? 11.124 -5.206 -26.424 1.00 98.00 74 PRO A CA 1
ATOM 535 C C . PRO A 1 74 ? 11.505 -5.179 -24.942 1.00 98.00 74 PRO A C 1
ATOM 537 O O . PRO A 1 74 ? 10.622 -5.285 -24.095 1.00 98.00 74 PRO A O 1
ATOM 540 N N . LEU A 1 75 ? 12.785 -4.974 -24.616 1.00 98.19 75 LEU A N 1
ATOM 541 C CA . LEU A 1 75 ? 13.241 -4.876 -23.231 1.00 98.19 75 LEU A CA 1
ATOM 542 C C . LEU A 1 75 ? 12.612 -3.668 -22.524 1.00 98.19 75 LEU A C 1
ATOM 544 O O . LEU A 1 75 ? 12.002 -3.826 -21.468 1.00 98.19 75 LEU A O 1
ATOM 548 N N . VAL A 1 76 ? 12.665 -2.484 -23.140 1.00 98.31 76 VAL A N 1
ATOM 549 C CA . VAL A 1 76 ? 12.003 -1.274 -22.627 1.00 98.31 76 VAL A CA 1
ATOM 550 C C . VAL A 1 76 ? 10.495 -1.486 -22.492 1.00 98.31 76 VAL A C 1
ATOM 552 O O . VAL A 1 76 ? 9.915 -1.064 -21.496 1.00 98.31 76 VAL A O 1
ATOM 555 N N . LEU A 1 77 ? 9.859 -2.178 -23.441 1.00 98.50 77 LEU A N 1
ATOM 556 C CA . LEU A 1 77 ? 8.430 -2.497 -23.375 1.00 98.50 77 LEU A CA 1
ATOM 557 C C . LEU A 1 77 ? 8.084 -3.384 -22.174 1.00 98.50 77 LEU A C 1
ATOM 559 O O . LEU A 1 77 ? 7.127 -3.093 -21.459 1.00 98.50 77 LEU A O 1
ATOM 563 N N . VAL A 1 78 ? 8.871 -4.433 -21.926 1.00 98.56 78 VAL A N 1
ATOM 564 C CA . VAL A 1 78 ? 8.691 -5.318 -20.765 1.00 98.56 78 VAL A CA 1
ATOM 565 C C . VAL A 1 78 ? 8.888 -4.544 -19.464 1.00 98.56 78 VAL A C 1
ATOM 567 O O . VAL A 1 78 ? 8.060 -4.658 -18.561 1.00 98.56 78 VAL A O 1
ATOM 570 N N . PHE A 1 79 ? 9.921 -3.702 -19.373 1.00 98.44 79 PHE A N 1
ATOM 571 C CA . PHE A 1 79 ? 10.143 -2.860 -18.194 1.00 98.44 79 PHE A CA 1
ATOM 572 C C . PHE A 1 79 ? 9.010 -1.857 -17.973 1.00 98.44 79 PHE A C 1
ATOM 574 O O . PHE A 1 79 ? 8.524 -1.725 -16.850 1.00 98.44 79 PHE A O 1
ATOM 581 N N . ALA A 1 80 ? 8.545 -1.189 -19.028 1.00 98.56 80 ALA A N 1
ATOM 582 C CA . ALA A 1 80 ? 7.426 -0.257 -18.949 1.00 98.56 80 ALA A CA 1
ATOM 583 C C . ALA A 1 80 ? 6.135 -0.966 -18.508 1.00 98.56 80 ALA A C 1
ATOM 585 O O . ALA A 1 80 ? 5.416 -0.462 -17.645 1.00 98.56 80 ALA A O 1
ATOM 586 N N . MET A 1 81 ? 5.868 -2.161 -19.042 1.00 98.56 81 MET A N 1
ATOM 587 C CA . MET A 1 81 ? 4.724 -2.985 -18.653 1.00 98.56 81 MET A CA 1
ATOM 588 C C . MET A 1 81 ? 4.815 -3.425 -17.186 1.00 98.56 81 MET A C 1
ATOM 590 O O . MET A 1 81 ? 3.845 -3.282 -16.442 1.00 98.56 81 MET A O 1
ATOM 594 N N . GLN A 1 82 ? 5.977 -3.913 -16.747 1.00 98.50 82 GLN A N 1
ATOM 595 C CA . GLN A 1 82 ? 6.207 -4.320 -15.361 1.00 98.50 82 GLN A CA 1
ATOM 596 C C . GLN A 1 82 ? 6.054 -3.141 -14.394 1.00 98.50 82 GLN A C 1
ATOM 598 O O . GLN A 1 82 ? 5.424 -3.270 -13.340 1.00 98.50 82 GLN A O 1
ATOM 603 N N . PHE A 1 83 ? 6.594 -1.978 -14.759 1.00 98.50 83 PHE A N 1
ATOM 604 C CA . PHE A 1 83 ? 6.451 -0.753 -13.984 1.00 98.50 83 PHE A CA 1
ATOM 605 C C . PHE A 1 83 ? 4.980 -0.340 -13.865 1.00 98.50 83 PHE A C 1
ATOM 607 O O . PHE A 1 83 ? 4.506 -0.078 -12.759 1.00 98.50 83 PHE A O 1
ATOM 614 N N . ALA A 1 84 ? 4.232 -0.367 -14.971 1.00 98.50 84 ALA A N 1
ATOM 615 C CA . ALA A 1 84 ? 2.805 -0.064 -14.971 1.00 98.50 84 ALA A CA 1
ATOM 616 C C . ALA A 1 84 ? 2.016 -1.026 -14.068 1.00 98.50 84 ALA A C 1
ATOM 618 O O . ALA A 1 84 ? 1.241 -0.576 -13.226 1.00 98.50 84 ALA A O 1
ATOM 619 N N . LEU A 1 85 ? 2.251 -2.338 -14.175 1.00 98.44 85 LEU A N 1
ATOM 620 C CA . LEU A 1 85 ? 1.609 -3.345 -13.321 1.00 98.44 85 LEU A CA 1
ATOM 621 C C . LEU A 1 85 ? 1.915 -3.126 -11.836 1.00 98.44 85 LEU A C 1
ATOM 623 O O . LEU A 1 85 ? 1.018 -3.222 -10.999 1.00 98.44 85 LEU A O 1
ATOM 627 N N . THR A 1 86 ? 3.163 -2.789 -11.514 1.00 98.06 86 THR A N 1
ATOM 628 C CA . THR A 1 86 ? 3.593 -2.529 -10.134 1.00 98.06 86 THR A CA 1
ATOM 629 C C . THR A 1 86 ? 2.928 -1.266 -9.582 1.00 98.06 86 THR A C 1
ATOM 631 O O . THR A 1 86 ? 2.420 -1.281 -8.461 1.00 98.06 86 THR A O 1
ATOM 634 N N . MET A 1 87 ? 2.842 -0.199 -10.384 1.00 98.38 87 MET A N 1
ATOM 635 C CA . MET A 1 87 ? 2.129 1.029 -10.017 1.00 98.38 87 MET A CA 1
ATOM 636 C C . MET A 1 87 ? 0.633 0.786 -9.804 1.00 98.38 87 MET A C 1
ATOM 638 O O . MET A 1 87 ? 0.091 1.190 -8.776 1.00 98.38 87 MET A O 1
ATOM 642 N N . LEU A 1 88 ? -0.036 0.083 -10.724 1.00 98.19 88 LEU A N 1
ATOM 643 C CA . LEU A 1 88 ? -1.452 -0.263 -10.570 1.00 98.19 88 LEU A CA 1
ATOM 644 C C . LEU A 1 88 ? -1.679 -1.117 -9.317 1.00 98.19 88 LEU A C 1
ATOM 646 O O . LEU A 1 88 ? -2.603 -0.847 -8.550 1.00 98.19 88 LEU A O 1
ATOM 650 N N . GLY A 1 89 ? -0.816 -2.107 -9.078 1.00 97.75 89 GLY A N 1
ATOM 651 C CA . GLY A 1 89 ? -0.849 -2.924 -7.867 1.00 97.75 89 GLY A CA 1
ATOM 652 C C . GLY A 1 89 ? -0.713 -2.085 -6.595 1.00 97.75 89 GLY A C 1
ATOM 653 O O . GLY A 1 89 ? -1.502 -2.253 -5.664 1.00 97.75 89 GLY A O 1
ATOM 654 N N . GLY A 1 90 ? 0.226 -1.136 -6.579 1.00 97.25 90 GLY A N 1
ATOM 655 C CA . GLY A 1 90 ? 0.426 -0.207 -5.466 1.00 97.25 90 GLY A CA 1
ATOM 656 C C . GLY A 1 90 ? -0.788 0.686 -5.205 1.00 97.25 90 GLY A C 1
ATOM 657 O O . GLY A 1 90 ? -1.226 0.808 -4.060 1.00 97.25 90 GLY A O 1
ATOM 658 N N . ILE A 1 91 ? -1.388 1.249 -6.256 1.00 97.06 91 ILE A N 1
ATOM 659 C CA . ILE A 1 91 ? -2.587 2.097 -6.150 1.00 97.06 91 ILE A CA 1
ATOM 660 C C . ILE A 1 91 ? -3.774 1.295 -5.603 1.00 97.06 91 ILE A C 1
ATOM 662 O O . ILE A 1 91 ? -4.438 1.732 -4.660 1.00 97.06 91 ILE A O 1
ATOM 666 N N . VAL A 1 92 ? -4.027 0.099 -6.146 1.00 95.88 92 VAL A N 1
ATOM 667 C CA . VAL A 1 92 ? -5.120 -0.773 -5.686 1.00 95.88 92 VAL A CA 1
ATOM 668 C C . VAL A 1 92 ? -4.920 -1.176 -4.226 1.00 95.88 92 VAL A C 1
ATOM 670 O O . VAL A 1 92 ? -5.872 -1.154 -3.441 1.00 95.88 92 VAL A O 1
ATOM 673 N N . LEU A 1 93 ? -3.687 -1.512 -3.839 1.00 93.81 93 LEU A N 1
ATOM 674 C CA . LEU A 1 93 ? -3.368 -1.865 -2.460 1.00 93.81 93 LEU A CA 1
ATOM 675 C C . LEU A 1 93 ? -3.558 -0.671 -1.514 1.00 93.81 93 LEU A C 1
ATOM 677 O O . LEU A 1 93 ? -4.173 -0.834 -0.461 1.00 93.81 93 LEU A O 1
ATOM 681 N N . SER A 1 94 ? -3.109 0.521 -1.911 1.00 94.62 94 SER A N 1
ATOM 682 C CA . SER A 1 94 ? -3.276 1.760 -1.142 1.00 94.62 94 SER A CA 1
ATOM 683 C C . SER A 1 94 ? -4.753 2.058 -0.869 1.00 94.62 94 SER A C 1
ATOM 685 O O . SER A 1 94 ? -5.164 2.191 0.287 1.00 94.62 94 SER A O 1
ATOM 687 N N . HIS A 1 95 ? -5.593 2.029 -1.909 1.00 91.62 95 HIS A N 1
ATOM 688 C CA . HIS A 1 95 ? -7.034 2.246 -1.751 1.00 91.62 95 HIS A CA 1
ATOM 689 C C . HIS A 1 95 ? -7.703 1.188 -0.871 1.00 91.62 95 HIS A C 1
ATOM 691 O O . HIS A 1 95 ? -8.613 1.507 -0.102 1.00 91.62 95 HIS A O 1
ATOM 697 N N . ARG A 1 96 ? -7.254 -0.069 -0.953 1.00 91.25 96 ARG A N 1
ATOM 698 C CA . ARG A 1 96 ? -7.803 -1.149 -0.130 1.00 91.25 96 ARG A CA 1
ATOM 699 C C . ARG A 1 96 ? -7.445 -0.998 1.353 1.00 91.25 96 ARG A C 1
ATOM 701 O O . ARG A 1 96 ? -8.234 -1.422 2.191 1.00 91.25 96 ARG A O 1
ATOM 708 N N . LEU A 1 97 ? -6.296 -0.404 1.682 1.00 92.81 97 LEU A N 1
ATOM 709 C CA . LEU A 1 97 ? -5.841 -0.214 3.065 1.00 92.81 97 LEU A CA 1
ATOM 710 C C . LEU A 1 97 ? -6.400 1.055 3.716 1.00 92.81 97 LEU A C 1
ATOM 712 O O . LEU A 1 97 ? -6.735 1.022 4.899 1.00 92.81 97 LEU A O 1
ATOM 716 N N . PHE A 1 98 ? -6.544 2.145 2.957 1.00 94.06 98 PHE A N 1
ATOM 717 C CA . PHE A 1 98 ? -6.932 3.444 3.513 1.00 94.06 98 PHE A CA 1
ATOM 718 C C . PHE A 1 98 ? -8.316 3.417 4.181 1.00 94.06 98 PHE A C 1
ATOM 720 O O . PHE A 1 98 ? -8.475 3.871 5.310 1.00 94.06 98 PHE A O 1
ATOM 727 N N . GLY A 1 99 ? -9.307 2.794 3.532 1.00 90.56 99 GLY A N 1
ATOM 728 C CA . GLY A 1 99 ? -10.677 2.748 4.054 1.00 90.56 99 GLY A CA 1
ATOM 729 C C . GLY A 1 99 ? -10.810 2.054 5.422 1.00 90.56 99 GLY A C 1
ATOM 730 O O . GLY A 1 99 ? -11.449 2.600 6.320 1.00 90.56 99 GLY A O 1
ATOM 731 N N . PRO A 1 100 ? -10.258 0.841 5.616 1.00 93.44 100 PRO A N 1
ATOM 732 C CA . PRO A 1 100 ? -10.230 0.196 6.927 1.00 93.44 100 PRO A CA 1
ATOM 733 C C . PRO A 1 100 ? -9.495 1.003 8.003 1.00 93.44 100 PRO A C 1
ATOM 735 O O . PRO A 1 100 ? -9.990 1.055 9.127 1.00 93.44 100 PRO A O 1
ATOM 738 N N . ILE A 1 101 ? -8.360 1.631 7.670 1.00 95.44 101 ILE A N 1
ATOM 739 C CA . ILE A 1 101 ? -7.551 2.409 8.625 1.00 95.44 101 ILE A CA 1
ATOM 740 C C . ILE A 1 101 ? -8.330 3.623 9.131 1.00 95.44 101 ILE A C 1
ATOM 742 O O . ILE A 1 101 ? -8.467 3.785 10.340 1.00 95.44 101 ILE A O 1
ATOM 746 N N . GLU A 1 102 ? -8.919 4.408 8.230 1.00 95.19 102 GLU A N 1
ATOM 747 C CA . GLU A 1 102 ? -9.718 5.585 8.593 1.00 95.19 102 GLU A CA 1
ATOM 748 C C . GLU A 1 102 ? -10.899 5.205 9.504 1.00 95.19 102 GLU A C 1
ATOM 750 O O . GLU A 1 102 ? -11.167 5.857 10.513 1.00 95.19 102 GLU A O 1
ATOM 755 N N . ARG A 1 103 ? -11.580 4.084 9.219 1.00 94.31 103 ARG A N 1
ATOM 756 C CA . ARG A 1 103 ? -12.666 3.585 10.082 1.00 94.31 103 ARG A CA 1
ATOM 757 C C . ARG A 1 103 ? -12.183 3.174 11.471 1.00 94.31 103 ARG A C 1
ATOM 759 O O . ARG A 1 103 ? -12.905 3.386 12.444 1.00 94.31 103 ARG A O 1
ATOM 766 N N . ILE A 1 104 ? -11.002 2.564 11.563 1.00 96.06 104 ILE A N 1
ATOM 767 C CA . ILE A 1 104 ? -10.389 2.202 12.847 1.00 96.06 104 ILE A CA 1
ATOM 768 C C . ILE A 1 104 ? -10.037 3.469 13.627 1.00 96.06 104 ILE A C 1
ATOM 770 O O . ILE A 1 104 ? -10.352 3.544 14.811 1.00 96.06 104 ILE A O 1
ATOM 774 N N . GLU A 1 105 ? -9.442 4.465 12.974 1.00 96.50 105 GLU A N 1
ATOM 775 C CA . GLU A 1 105 ? -9.068 5.737 13.594 1.00 96.50 105 GLU A CA 1
ATOM 776 C C . GLU A 1 105 ? -10.289 6.469 14.162 1.00 96.50 105 GLU A C 1
ATOM 778 O O . GLU A 1 105 ? -10.299 6.830 15.341 1.00 96.50 105 GLU A O 1
ATOM 783 N N . ILE A 1 106 ? -11.360 6.597 13.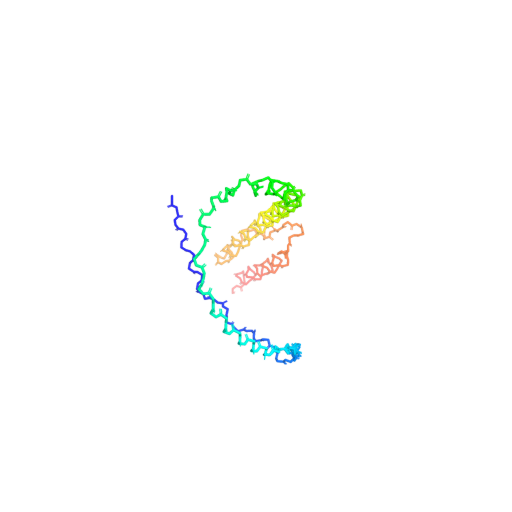370 1.00 95.38 106 ILE A N 1
ATOM 784 C CA . ILE A 1 106 ? -12.624 7.192 13.823 1.00 95.38 106 ILE A CA 1
ATOM 785 C C . ILE A 1 106 ? -13.187 6.416 15.019 1.00 95.38 106 ILE A C 1
ATOM 787 O O . ILE A 1 106 ? -13.573 7.026 16.014 1.00 95.38 106 ILE A O 1
ATOM 791 N N . PHE A 1 107 ? -13.207 5.081 14.961 1.00 96.44 107 PHE A N 1
ATOM 792 C CA . PHE A 1 107 ? -13.727 4.258 16.056 1.00 96.44 107 PHE A CA 1
ATOM 793 C C . PHE A 1 107 ? -12.908 4.403 17.344 1.00 96.44 107 PHE A C 1
ATOM 795 O O . PHE A 1 107 ? -13.481 4.529 18.424 1.00 96.44 107 PHE A O 1
ATOM 802 N N . VAL A 1 108 ? -11.576 4.404 17.250 1.00 96.31 108 VAL A N 1
ATOM 803 C CA . VAL A 1 108 ? -10.695 4.623 18.407 1.00 96.31 108 VAL A CA 1
ATOM 804 C C . VAL A 1 108 ? -10.934 6.012 18.990 1.00 96.31 108 VAL A C 1
ATOM 806 O O . VAL A 1 108 ? -11.041 6.149 20.206 1.00 96.31 108 VAL A O 1
ATOM 809 N N . ASN A 1 109 ? -11.094 7.027 18.144 1.00 95.81 109 ASN A N 1
ATOM 810 C CA . ASN A 1 109 ? -11.394 8.378 18.594 1.00 95.81 109 ASN A CA 1
ATOM 811 C C . ASN A 1 109 ? -12.759 8.453 19.309 1.00 95.81 109 ASN A C 1
ATOM 813 O O . ASN A 1 109 ? -12.855 9.012 20.400 1.00 95.81 109 ASN A O 1
ATOM 817 N N . GLU A 1 110 ? -13.808 7.819 18.774 1.00 94.56 110 GLU A N 1
ATOM 818 C CA . GLU A 1 110 ? -15.108 7.704 19.460 1.00 94.56 110 GLU A CA 1
ATOM 819 C C . GLU A 1 110 ? -15.001 6.976 20.809 1.00 94.56 110 GLU A C 1
ATOM 821 O O . GLU A 1 110 ? -15.650 7.369 21.786 1.00 94.56 110 GLU A O 1
ATOM 826 N N . LEU A 1 111 ? -14.168 5.933 20.873 1.00 94.69 111 LEU A N 1
ATOM 827 C CA . LEU A 1 111 ? -13.933 5.162 22.088 1.00 94.69 111 LEU A CA 1
ATOM 828 C C . LEU A 1 111 ? -13.235 5.999 23.168 1.00 94.69 111 LEU A C 1
ATOM 830 O O . LEU A 1 111 ? -13.634 5.941 24.330 1.00 94.69 111 LEU A O 1
ATOM 834 N N . LEU A 1 112 ? -12.251 6.821 22.788 1.00 94.75 112 LEU A N 1
ATOM 835 C CA . LEU A 1 112 ? -11.560 7.744 23.698 1.00 94.75 112 LEU A CA 1
ATOM 836 C C . LEU A 1 112 ? -12.496 8.810 24.286 1.00 94.75 112 LEU A C 1
ATOM 838 O O . LEU A 1 112 ? -12.290 9.256 25.410 1.00 94.75 112 LEU A O 1
ATOM 842 N N . HIS A 1 113 ? -13.548 9.185 23.558 1.00 93.88 113 HIS A N 1
ATOM 843 C CA . HIS A 1 113 ? -14.567 10.129 24.023 1.00 93.88 113 HIS A CA 1
ATOM 844 C C . HIS A 1 113 ? -15.697 9.464 24.836 1.00 93.88 113 HIS A C 1
ATOM 846 O O . HIS A 1 113 ? -16.695 10.119 25.149 1.00 93.88 113 HIS A O 1
ATOM 852 N N . GLY A 1 114 ? -15.571 8.171 25.164 1.00 89.94 114 GLY A N 1
ATOM 853 C CA . GLY A 1 114 ? -16.527 7.431 25.995 1.00 89.94 114 GLY A CA 1
ATOM 854 C C . GLY A 1 114 ? -17.872 7.157 25.317 1.00 89.94 114 GLY A C 1
ATOM 855 O O . GLY A 1 114 ? -18.858 6.870 25.987 1.00 89.94 114 GLY A O 1
ATOM 856 N N . ARG A 1 115 ? -17.966 7.289 23.987 1.00 81.56 115 ARG A N 1
ATOM 857 C CA . ARG A 1 115 ? -19.225 7.071 23.254 1.00 81.56 115 ARG A CA 1
ATOM 858 C C . ARG A 1 115 ? -18.988 6.361 21.922 1.00 81.56 115 ARG A C 1
ATOM 860 O O . ARG A 1 115 ? -19.225 6.973 20.877 1.00 81.56 115 ARG A O 1
ATOM 867 N N . PRO A 1 116 ? -18.578 5.079 21.925 1.00 78.25 116 PRO A N 1
ATOM 868 C CA . PRO A 1 116 ? -18.575 4.289 20.701 1.00 78.25 116 PRO A CA 1
ATOM 869 C C . PRO A 1 116 ? -20.025 4.139 20.221 1.00 78.25 116 PRO A C 1
ATOM 871 O O . PRO A 1 116 ? -20.811 3.377 20.783 1.00 78.25 116 PRO A O 1
ATOM 874 N N . LYS A 1 117 ? -20.425 4.903 19.197 1.00 81.50 117 LYS A N 1
ATOM 875 C CA . LYS A 1 117 ? -21.834 4.939 18.760 1.00 81.50 117 LYS A CA 1
ATOM 876 C C . LYS A 1 117 ? -22.247 3.646 18.064 1.00 81.50 117 LYS A C 1
ATOM 878 O O . LYS A 1 117 ? -23.438 3.349 17.965 1.00 81.50 117 LYS A O 1
ATOM 883 N N . ARG A 1 118 ? -21.280 2.917 17.500 1.00 88.44 118 ARG A N 1
ATOM 884 C CA . ARG A 1 118 ? -21.494 1.723 16.674 1.00 88.44 118 ARG A CA 1
ATOM 885 C C . ARG A 1 118 ? -20.333 0.756 16.840 1.00 88.44 118 ARG A C 1
ATOM 887 O O . ARG A 1 118 ? -19.211 1.185 17.055 1.00 88.44 118 ARG A O 1
ATOM 894 N N . LYS A 1 119 ? -20.594 -0.543 16.667 1.00 93.25 119 LYS A N 1
ATOM 895 C CA . LYS A 1 119 ? -19.534 -1.557 16.571 1.00 93.25 119 LYS A CA 1
ATOM 896 C C . LYS A 1 119 ? -18.712 -1.333 15.300 1.00 93.25 119 LYS A C 1
ATOM 898 O O . LYS A 1 119 ? -19.280 -1.100 14.231 1.00 93.25 119 LYS A O 1
ATOM 903 N N . LEU A 1 120 ? -17.394 -1.456 15.410 1.00 93.88 120 LEU A N 1
ATOM 904 C CA . LEU A 1 120 ? -16.481 -1.419 14.275 1.00 93.88 120 LEU A CA 1
ATOM 905 C C . LEU A 1 120 ? -16.711 -2.658 13.401 1.00 93.88 120 LEU A C 1
ATOM 907 O O . LEU A 1 120 ? -16.457 -3.781 13.833 1.00 93.88 120 LEU A O 1
ATOM 911 N N . SER A 1 121 ? -17.186 -2.457 12.172 1.00 92.88 121 SER A N 1
ATOM 912 C CA . SER A 1 121 ? -17.364 -3.521 11.181 1.00 92.88 121 SER A CA 1
ATOM 913 C C . SER A 1 121 ? -16.464 -3.251 9.982 1.00 92.88 121 SER A C 1
ATOM 915 O O . SER A 1 121 ? -16.552 -2.194 9.356 1.00 92.88 121 SER A O 1
ATOM 917 N N . LEU A 1 122 ? -15.602 -4.211 9.653 1.00 92.62 122 LEU A N 1
ATOM 918 C CA . LEU A 1 122 ? -14.767 -4.189 8.450 1.00 92.62 122 LEU A CA 1
ATOM 919 C C . LEU A 1 122 ? -15.315 -5.162 7.402 1.00 92.62 122 LEU A C 1
ATOM 921 O O . LEU A 1 122 ? -16.208 -5.956 7.700 1.00 92.62 122 LEU A O 1
ATOM 925 N N . ARG A 1 123 ? -14.823 -5.075 6.160 1.00 89.06 123 ARG A N 1
ATOM 926 C CA . ARG A 1 123 ? -15.269 -5.972 5.090 1.00 89.06 123 ARG A CA 1
ATOM 927 C C . ARG A 1 123 ? -14.649 -7.354 5.296 1.00 89.06 123 ARG A C 1
ATOM 929 O O . ARG A 1 123 ? -13.519 -7.484 5.762 1.00 89.06 123 ARG A O 1
ATOM 936 N N . GLU A 1 124 ? -15.395 -8.392 4.938 1.00 80.25 124 GLU A N 1
ATOM 937 C CA . GLU A 1 124 ? -14.925 -9.772 5.014 1.00 80.25 124 GLU A CA 1
ATOM 938 C C . GLU A 1 124 ? -13.662 -9.966 4.154 1.00 80.25 124 GLU A C 1
ATOM 940 O O . GLU A 1 124 ? -13.604 -9.531 3.001 1.00 80.25 124 GLU A O 1
ATOM 945 N N . GLY A 1 125 ? -12.620 -10.560 4.744 1.00 82.62 125 GLY A N 1
ATOM 946 C CA . GLY A 1 125 ? -11.308 -10.723 4.107 1.00 82.62 125 GLY A CA 1
ATOM 947 C C . GLY A 1 125 ? -10.349 -9.530 4.240 1.00 82.62 125 GLY A C 1
ATOM 948 O O . GLY A 1 125 ? -9.264 -9.564 3.650 1.00 82.62 125 GLY A O 1
ATOM 949 N N . ASP A 1 126 ? -10.697 -8.484 4.998 1.00 85.56 126 ASP A N 1
ATOM 950 C CA . ASP A 1 126 ? -9.727 -7.456 5.392 1.00 85.56 126 ASP A CA 1
ATOM 951 C C . ASP A 1 126 ? -8.752 -8.005 6.445 1.00 85.56 126 ASP A C 1
ATOM 953 O O . ASP A 1 126 ? -9.148 -8.642 7.423 1.00 85.56 126 ASP A O 1
ATOM 957 N N . ARG A 1 127 ? -7.456 -7.700 6.288 1.00 89.38 127 ARG A N 1
ATOM 958 C CA . ARG A 1 127 ? -6.402 -8.160 7.216 1.00 89.38 127 ARG A CA 1
ATOM 959 C C . ARG A 1 127 ? -6.570 -7.625 8.646 1.00 89.38 127 ARG A C 1
ATOM 961 O O . ARG A 1 127 ? -5.996 -8.178 9.574 1.00 89.38 127 ARG A O 1
ATOM 968 N N . PHE A 1 128 ? -7.375 -6.581 8.830 1.00 94.75 128 PHE A N 1
ATOM 969 C CA . PHE A 1 128 ? -7.612 -5.927 10.119 1.00 94.75 128 PHE A CA 1
ATOM 970 C C . PHE A 1 128 ? -8.806 -6.500 10.901 1.00 94.75 128 PHE A C 1
ATOM 972 O O . PHE A 1 128 ? -9.160 -5.960 11.948 1.00 94.75 128 PHE A O 1
ATOM 979 N N . MET A 1 129 ? -9.443 -7.582 10.435 1.00 93.75 129 MET A N 1
ATOM 980 C CA . MET A 1 129 ? -10.641 -8.129 11.090 1.00 93.75 129 MET A CA 1
ATOM 981 C C . MET A 1 129 ? -10.389 -8.533 12.552 1.00 93.75 129 MET A C 1
ATOM 983 O O . MET A 1 129 ? -11.204 -8.251 13.428 1.00 93.75 129 MET A O 1
ATOM 987 N N . GLN A 1 130 ? -9.232 -9.136 12.841 1.00 94.50 130 GLN A N 1
ATOM 988 C CA . GLN A 1 130 ? -8.862 -9.502 14.211 1.00 94.50 130 GLN A CA 1
ATOM 989 C C . GLN A 1 130 ? -8.712 -8.265 15.108 1.00 94.50 130 GLN A C 1
ATOM 991 O O . GLN A 1 130 ? -9.195 -8.265 16.238 1.00 94.50 130 GLN A O 1
ATOM 996 N N . LEU A 1 131 ? -8.107 -7.192 14.587 1.00 95.81 131 LEU A N 1
ATOM 997 C CA . LEU A 1 131 ? -7.974 -5.923 15.300 1.00 95.81 131 LEU A CA 1
ATOM 998 C C . LEU A 1 131 ? -9.347 -5.305 15.589 1.00 95.81 131 LEU A C 1
ATOM 1000 O O . LEU A 1 131 ? -9.599 -4.886 16.717 1.00 95.81 131 LEU A O 1
ATOM 1004 N N . ALA A 1 132 ? -10.260 -5.316 14.614 1.00 96.06 132 ALA A N 1
ATOM 1005 C CA . ALA A 1 132 ? -11.622 -4.828 14.809 1.00 96.06 132 ALA A CA 1
ATOM 1006 C C . ALA A 1 132 ? -12.372 -5.604 15.905 1.00 96.06 132 ALA A C 1
ATOM 1008 O O . ALA A 1 132 ? -13.027 -4.999 16.756 1.00 96.06 132 ALA A O 1
ATOM 1009 N N . THR A 1 133 ? -12.235 -6.932 15.943 1.00 96.00 133 THR A N 1
ATOM 1010 C CA . THR A 1 133 ? -12.815 -7.772 17.005 1.00 96.00 133 THR A CA 1
ATOM 1011 C C . THR A 1 133 ? -12.236 -7.439 18.381 1.00 96.00 133 THR A C 1
ATOM 1013 O O . THR A 1 133 ? -12.994 -7.293 19.347 1.00 96.00 133 THR A O 1
ATOM 1016 N N . SER A 1 134 ? -10.916 -7.262 18.483 1.00 96.94 134 SER A N 1
ATOM 1017 C CA . SER A 1 134 ? -10.256 -6.867 19.734 1.00 96.94 134 SER A CA 1
ATOM 1018 C C . SER A 1 134 ? -10.724 -5.493 20.220 1.00 96.94 134 SER A C 1
ATOM 1020 O O . SER A 1 134 ? -11.048 -5.341 21.398 1.00 96.94 134 SER A O 1
ATOM 1022 N N . LEU A 1 135 ? -10.842 -4.515 19.317 1.00 96.75 135 LEU A N 1
ATOM 1023 C CA . LEU A 1 135 ? -11.328 -3.167 19.630 1.00 96.75 135 LEU A CA 1
ATOM 1024 C C . LEU A 1 135 ? -12.796 -3.163 20.074 1.00 96.75 135 LEU A C 1
ATOM 1026 O O . LEU A 1 135 ? -13.136 -2.519 21.064 1.00 96.75 135 LEU A O 1
ATOM 1030 N N . ASN A 1 136 ? -13.660 -3.933 19.412 1.00 96.69 136 ASN A N 1
ATOM 1031 C CA . ASN A 1 136 ? -15.051 -4.096 19.843 1.00 96.69 136 ASN A CA 1
ATOM 1032 C C . ASN A 1 136 ? -15.158 -4.759 21.223 1.00 96.69 136 ASN A C 1
ATOM 1034 O O . ASN A 1 136 ? -16.000 -4.377 22.034 1.00 96.69 136 ASN A O 1
ATOM 1038 N N . THR A 1 137 ? -14.304 -5.747 21.501 1.00 96.56 137 THR A N 1
ATOM 1039 C CA . THR A 1 137 ? -14.258 -6.412 22.811 1.00 96.56 137 THR A CA 1
ATOM 1040 C C . THR A 1 137 ? -13.809 -5.443 23.902 1.00 96.56 137 THR A C 1
ATOM 1042 O O . THR A 1 137 ? -14.387 -5.430 24.989 1.00 96.56 137 THR A O 1
ATOM 1045 N N . LEU A 1 138 ? -12.810 -4.606 23.610 1.00 95.75 138 LEU A N 1
ATOM 1046 C CA . LEU A 1 138 ? -12.358 -3.551 24.513 1.00 95.75 138 LEU A CA 1
ATOM 1047 C C . LEU A 1 138 ? -13.478 -2.543 24.799 1.00 95.75 138 LEU A C 1
ATOM 1049 O O . LEU A 1 138 ? -13.741 -2.249 25.963 1.00 95.75 138 LEU A O 1
ATOM 1053 N N . ALA A 1 139 ? -14.180 -2.082 23.761 1.00 95.88 139 ALA A N 1
ATOM 1054 C CA . ALA A 1 139 ? -15.306 -1.163 23.903 1.00 95.88 139 ALA A CA 1
ATOM 1055 C C . ALA A 1 139 ? -16.416 -1.730 24.801 1.00 95.88 139 ALA A C 1
ATOM 1057 O O . ALA A 1 139 ? -16.873 -1.048 25.714 1.00 95.88 139 ALA A O 1
ATOM 1058 N N . ALA A 1 140 ? -16.779 -3.002 24.613 1.00 94.44 140 ALA A N 1
ATOM 1059 C CA . ALA A 1 140 ? -17.781 -3.666 25.446 1.00 94.44 140 ALA A CA 1
ATOM 1060 C C . ALA A 1 140 ? -17.361 -3.762 26.926 1.00 94.44 140 ALA A C 1
ATOM 1062 O O . ALA A 1 140 ? -18.194 -3.617 27.820 1.00 94.44 140 ALA A O 1
ATOM 1063 N N . ARG A 1 141 ? -16.068 -3.988 27.204 1.00 93.94 141 ARG A N 1
ATOM 1064 C CA . ARG A 1 141 ? -15.550 -4.014 28.582 1.00 93.94 141 ARG A CA 1
ATOM 1065 C C . ARG A 1 141 ? -15.612 -2.637 29.237 1.00 93.94 141 ARG A C 1
ATOM 1067 O O . ARG A 1 141 ? -16.036 -2.553 30.385 1.00 93.94 141 ARG A O 1
ATOM 1074 N N . LEU A 1 142 ? -15.233 -1.583 28.518 1.00 93.25 142 LEU A N 1
ATOM 1075 C CA . LEU A 1 142 ? -15.293 -0.213 29.033 1.00 93.25 142 LEU A CA 1
ATOM 1076 C C . LEU A 1 142 ? -16.737 0.212 29.336 1.00 93.25 142 LEU A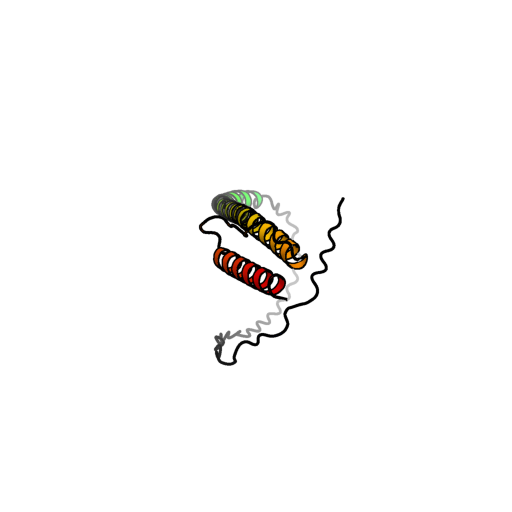 C 1
ATOM 1078 O O . LEU A 1 142 ? -17.007 0.696 30.431 1.00 93.25 142 LEU A O 1
ATOM 1082 N N . GLU A 1 143 ? -17.681 -0.088 28.439 1.00 90.94 143 GLU A N 1
ATOM 1083 C CA . GLU A 1 143 ? -19.110 0.181 28.661 1.00 90.94 143 GLU A CA 1
ATOM 1084 C C . GLU A 1 143 ? -19.648 -0.553 29.905 1.00 90.94 143 GLU A C 1
ATOM 1086 O O . GLU A 1 143 ? -20.435 -0.005 30.680 1.00 90.94 143 GLU A O 1
ATOM 1091 N N . SER A 1 144 ? -19.195 -1.792 30.139 1.00 90.94 144 SER A N 1
ATOM 1092 C CA . SER A 1 144 ? -19.594 -2.559 31.324 1.00 90.94 144 SER A CA 1
ATOM 1093 C C . SER A 1 144 ? -19.053 -1.985 32.639 1.00 90.94 144 SER A C 1
ATOM 1095 O O . SER A 1 144 ? -19.724 -2.104 33.663 1.00 90.94 144 SER A O 1
ATOM 1097 N N . GLN A 1 145 ? -17.875 -1.350 32.616 1.00 90.88 145 GLN A N 1
ATOM 1098 C CA . GLN A 1 145 ? -17.274 -0.717 33.794 1.00 90.88 145 GLN A CA 1
ATOM 1099 C C . GLN A 1 145 ? -17.974 0.597 34.142 1.00 90.88 145 GLN A C 1
ATOM 1101 O O . GLN A 1 145 ? -18.267 0.835 35.307 1.00 90.88 145 GLN A O 1
ATOM 1106 N N . GLU A 1 146 ? -18.312 1.416 33.144 1.00 88.62 146 GLU A N 1
ATOM 1107 C CA . GLU A 1 146 ? -19.011 2.689 33.367 1.00 88.62 146 GLU A CA 1
ATOM 1108 C C . GLU A 1 146 ? -20.430 2.490 33.930 1.00 88.62 146 GLU A C 1
ATOM 1110 O O . GLU A 1 146 ? -20.921 3.304 34.709 1.00 88.62 146 GLU A O 1
ATOM 1115 N N . ARG A 1 147 ? -21.093 1.379 33.579 1.00 86.38 147 ARG A N 1
ATOM 1116 C CA . ARG A 1 147 ? -22.440 1.055 34.076 1.00 86.38 147 ARG A CA 1
ATOM 1117 C C . ARG A 1 147 ? -22.464 0.559 35.530 1.00 86.38 147 ARG A C 1
ATOM 1119 O O . ARG A 1 147 ? -23.529 0.610 36.142 1.00 86.38 147 ARG A O 1
ATOM 1126 N N . ASN A 1 148 ? -21.348 0.069 36.072 1.00 84.62 148 ASN A N 1
ATOM 1127 C CA . ASN A 1 148 ? -21.276 -0.500 37.423 1.00 84.62 148 ASN A CA 1
ATOM 1128 C C . ASN A 1 148 ? -20.304 0.299 38.321 1.00 84.62 148 ASN A C 1
ATOM 1130 O O . ASN A 1 148 ? -19.247 -0.237 38.667 1.00 84.62 148 ASN A O 1
ATOM 1134 N N . PRO A 1 149 ? -20.619 1.577 38.621 1.00 59.59 149 PRO A N 1
ATOM 1135 C CA . PRO A 1 149 ? -19.766 2.459 39.418 1.00 59.59 149 PRO A CA 1
ATOM 1136 C C . PRO A 1 149 ? -19.685 2.061 40.897 1.00 59.59 149 PRO A C 1
ATOM 1138 O O . PRO A 1 149 ? -20.674 1.505 41.431 1.00 59.59 149 PRO A O 1
#

Secondary structure (DSSP, 8-state):
------------------S---------------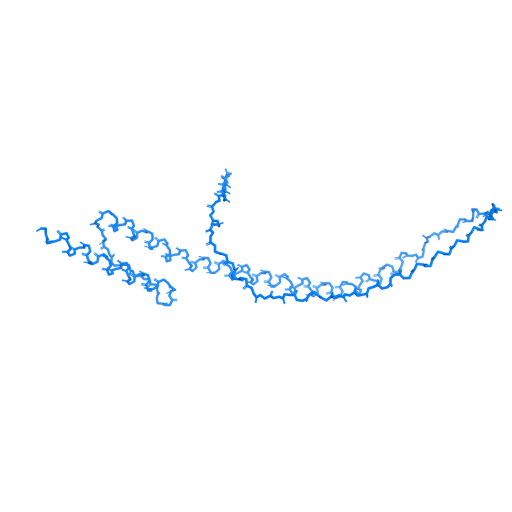---------------------SHHHHHHHHHHHHHHHHHHHHHHHHHHHHHHHHHHHHHHHHHHHHHHHHHHHHHHHHTT---S-----TT-TTHHHHHHHHHHHHHHHHHHH--

Foldseek 3Di:
DDDDPPPPDDDPDDDDDDDDDPDDDPPPDDPPDDDPPDDDDDDDDDDDPDPPPPDPVVVVVVVVVVVVCVVVVVVVVVVVVVVVVVVVVVVVVVVLPPVLVVLVVVQVVCLVVVHNPDQRDDDPPDPCPVVSVVSSVVSVVSVVVVVPD

pLDDT: mean 78.62, std 18.02, range [50.28, 98.56]

Radius of gyration: 35.07 Å; chains: 1; bounding box: 85×42×86 Å